Protein AF-M6FUM2-F1 (afdb_monomer_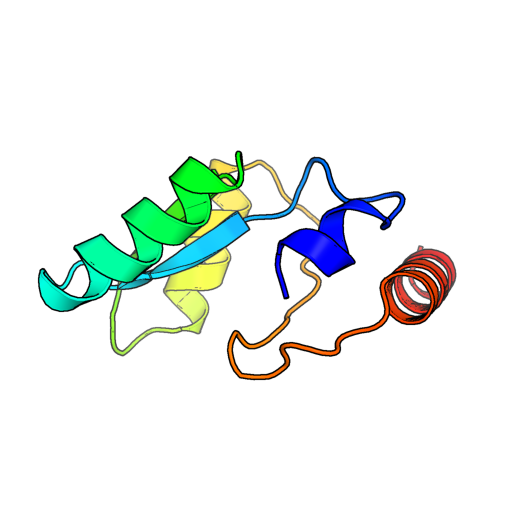lite)

Sequence (85 aa):
MLERLKFSKFQENVVVLTTQENIDDKTEEIAKKNGVSVFRGSTNDLIQRYLKAAKRHNIDIIVRLTGDCPLIDSKIIDSMVNFFI

pLDDT: mean 96.97, std 1.24, range [93.44, 98.44]

Organism: NCBI:txid996804

Foldseek 3Di:
DLVQLVPAPCNVPAEAEEEPDPVCVVVVVVCVVSVHHYQYHHPPDPVVSVVVSCVVSVHDDDDDDDPVCPPDHNVVVNVVVVVVD

InterPro domains:
  IPR003329 Acylneuraminate cytidylyltransferase [PF02348] (2-81)
  IPR029044 Nucleotide-diphospho-sugar transferases [G3DSA:3.90.550.10] (1-85)
  IPR029044 Nucleotide-diphospho-sugar transferases [SSF53448] (2-84)

Secondary structure (DSSP, 8-state):
-HHHHTTSTTGGG-EEEEESSGGGHHHHHHHHHTT-EEEEE-SS-HHHHHHHHHHHTT-SS-----TT-TT--HHHHHHHHHHH-

Structure (mmCIF, N/CA/C/O backbone):
data_AF-M6FUM2-F1
#
_entry.id   AF-M6FUM2-F1
#
loop_
_atom_site.group_PDB
_atom_site.id
_atom_site.type_symbol
_atom_site.label_atom_id
_atom_site.label_alt_id
_atom_site.label_comp_id
_atom_site.label_asym_id
_atom_site.label_entity_id
_atom_site.label_seq_id
_atom_site.pdbx_PDB_ins_code
_atom_site.Cartn_x
_atom_site.Cartn_y
_atom_site.Cartn_z
_atom_site.occupancy
_atom_site.B_iso_or_equiv
_atom_site.auth_seq_id
_atom_site.auth_comp_id
_atom_site.auth_asym_id
_atom_site.auth_atom_id
_atom_site.pdbx_PDB_model_num
ATOM 1 N N . MET A 1 1 ? 6.204 4.999 8.663 1.00 93.81 1 MET A N 1
ATOM 2 C CA . MET A 1 1 ? 4.906 4.995 7.949 1.00 93.81 1 MET A CA 1
ATOM 3 C C . MET A 1 1 ? 4.101 3.733 8.234 1.00 93.81 1 MET A C 1
ATOM 5 O O . MET A 1 1 ? 3.108 3.846 8.934 1.00 93.81 1 MET A O 1
ATOM 9 N N . LEU A 1 2 ? 4.513 2.551 7.749 1.00 96.62 2 LEU A N 1
ATOM 10 C CA . LEU A 1 2 ? 3.715 1.315 7.865 1.00 96.62 2 LEU A CA 1
ATOM 11 C C . LEU A 1 2 ? 3.353 0.964 9.315 1.00 96.62 2 LEU A C 1
ATOM 13 O O . LEU A 1 2 ? 2.199 0.678 9.599 1.00 96.62 2 LEU A O 1
ATOM 17 N N . GLU A 1 3 ? 4.301 1.087 10.245 1.00 96.75 3 GLU A N 1
ATOM 18 C CA . GLU A 1 3 ? 4.048 0.892 11.681 1.00 96.75 3 GLU A CA 1
ATOM 19 C C . GLU A 1 3 ? 2.971 1.831 12.238 1.00 96.75 3 GLU A C 1
ATOM 21 O O . GLU A 1 3 ? 2.188 1.426 13.087 1.00 96.75 3 GLU A O 1
ATOM 26 N N . ARG A 1 4 ? 2.886 3.070 11.735 1.00 97.56 4 ARG A N 1
ATOM 27 C CA . ARG A 1 4 ? 1.864 4.035 12.164 1.00 97.56 4 ARG A CA 1
ATOM 28 C C . ARG A 1 4 ? 0.490 3.698 11.591 1.00 97.56 4 ARG A C 1
ATOM 30 O O . ARG A 1 4 ? -0.511 3.848 12.280 1.00 97.56 4 ARG A O 1
ATOM 37 N N . LEU A 1 5 ? 0.444 3.200 10.355 1.00 97.25 5 LEU A N 1
ATOM 38 C CA . LEU A 1 5 ? -0.802 2.772 9.717 1.00 97.25 5 LEU A CA 1
ATOM 39 C C . LEU A 1 5 ? -1.431 1.553 10.404 1.00 97.25 5 LEU A C 1
ATOM 41 O O . LEU A 1 5 ? -2.644 1.405 10.331 1.00 97.25 5 LEU A O 1
ATOM 45 N N . LYS A 1 6 ? -0.659 0.743 11.147 1.00 95.81 6 LYS A N 1
ATOM 46 C CA . LYS A 1 6 ? -1.198 -0.367 11.959 1.00 95.81 6 LYS A CA 1
ATOM 47 C C . LYS A 1 6 ? -2.204 0.083 13.022 1.00 95.81 6 LYS A C 1
ATOM 49 O O . LYS A 1 6 ? -3.009 -0.724 13.467 1.00 95.81 6 LYS A O 1
ATOM 54 N N . PHE A 1 7 ? -2.172 1.353 13.426 1.00 97.31 7 PHE A N 1
ATOM 55 C CA . PHE A 1 7 ? -3.123 1.917 14.386 1.00 97.31 7 PHE A CA 1
ATOM 56 C C . PHE A 1 7 ? -4.407 2.458 13.733 1.00 97.31 7 PHE A C 1
ATOM 58 O O . PHE A 1 7 ? -5.241 3.020 14.439 1.00 97.31 7 PHE A O 1
ATOM 65 N N . SER A 1 8 ? -4.553 2.369 12.407 1.00 97.62 8 SER A N 1
ATOM 66 C CA . SER A 1 8 ? -5.791 2.728 11.7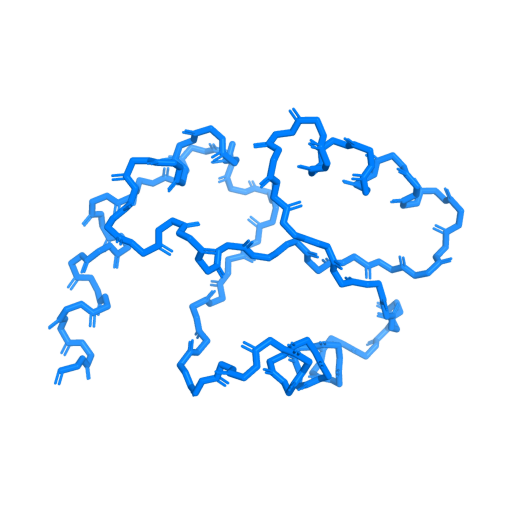01 1.00 97.62 8 SER A CA 1
ATOM 67 C C . SER A 1 8 ? -6.837 1.629 11.859 1.00 97.62 8 SER A C 1
ATOM 69 O O . SER A 1 8 ? -6.513 0.441 11.824 1.00 97.62 8 SER A O 1
ATOM 71 N N . LYS A 1 9 ? -8.113 2.011 11.934 1.00 97.19 9 LYS A N 1
ATOM 72 C CA . LYS A 1 9 ? -9.238 1.066 11.848 1.00 97.19 9 LYS A CA 1
ATOM 73 C C . LYS A 1 9 ? -9.319 0.341 10.497 1.00 97.19 9 LYS A C 1
ATOM 75 O O . LYS A 1 9 ? -9.943 -0.708 10.417 1.00 97.19 9 LYS A O 1
ATOM 80 N N . PHE A 1 10 ? -8.672 0.873 9.459 1.00 95.94 10 PHE A N 1
ATOM 81 C CA . PHE A 1 10 ? -8.670 0.335 8.093 1.00 95.94 10 PHE A CA 1
ATOM 82 C C . PHE A 1 10 ? -7.356 -0.383 7.729 1.00 95.94 10 PHE A C 1
ATOM 84 O O . PHE A 1 10 ? -7.073 -0.614 6.553 1.00 95.94 10 PHE A O 1
ATOM 91 N N . GLN A 1 11 ? -6.534 -0.730 8.727 1.00 95.44 11 GLN A N 1
ATOM 92 C CA . GLN A 1 11 ? -5.176 -1.258 8.538 1.00 95.44 11 GLN A CA 1
ATOM 93 C C . GLN A 1 11 ? -5.086 -2.550 7.700 1.00 95.44 11 GLN A C 1
ATOM 95 O O . GLN A 1 11 ? -4.088 -2.751 7.010 1.00 95.44 11 GLN A O 1
ATOM 100 N N . GLU A 1 12 ? -6.132 -3.386 7.698 1.00 94.44 12 GLU A N 1
ATOM 101 C CA . GLU A 1 12 ? -6.164 -4.664 6.958 1.00 94.44 12 GLU A CA 1
ATOM 102 C C . GLU A 1 12 ? -6.031 -4.477 5.439 1.00 94.44 12 GLU A C 1
ATOM 104 O O . GLU A 1 12 ? -5.532 -5.360 4.743 1.00 94.44 12 GLU A O 1
ATOM 109 N N . ASN A 1 13 ? -6.413 -3.300 4.932 1.00 95.00 13 ASN A N 1
ATOM 110 C CA . ASN A 1 13 ? -6.427 -2.976 3.506 1.00 95.00 13 ASN A CA 1
ATOM 111 C C . ASN A 1 13 ? -5.233 -2.113 3.068 1.00 95.00 13 ASN A C 1
ATOM 113 O O . ASN A 1 13 ? -5.253 -1.518 1.988 1.00 95.00 13 ASN A O 1
ATOM 117 N N . VAL A 1 14 ? -4.178 -2.013 3.884 1.00 97.62 14 VAL A N 1
ATOM 118 C CA . VAL A 1 14 ? -2.964 -1.285 3.491 1.00 97.62 14 VAL A CA 1
ATOM 119 C C . VAL A 1 14 ? -2.194 -2.099 2.449 1.00 97.62 14 VAL A C 1
ATOM 121 O O . VAL A 1 14 ? -1.802 -3.244 2.679 1.00 97.62 14 VAL A O 1
ATOM 124 N N . VAL A 1 15 ? -1.931 -1.476 1.297 1.00 98.06 15 VAL A N 1
ATOM 125 C CA . VAL A 1 15 ? -1.149 -2.060 0.200 1.00 98.06 15 VAL A CA 1
ATOM 126 C C . VAL A 1 15 ? -0.056 -1.082 -0.221 1.00 98.06 15 VAL A C 1
ATOM 128 O O . VAL A 1 15 ? -0.325 0.084 -0.508 1.00 98.06 15 VAL A O 1
ATOM 131 N N . VAL A 1 16 ? 1.189 -1.553 -0.290 1.00 98.19 16 VAL A N 1
ATOM 132 C CA . VAL A 1 16 ? 2.308 -0.786 -0.852 1.00 98.19 16 VAL A CA 1
ATOM 133 C C . VAL A 1 16 ? 2.320 -0.951 -2.367 1.00 98.19 16 VAL A C 1
ATOM 135 O O . VAL A 1 16 ? 2.404 -2.065 -2.881 1.00 98.19 16 VAL A O 1
ATOM 138 N N . LEU A 1 17 ? 2.261 0.165 -3.093 1.00 98.12 17 LEU A N 1
ATOM 139 C CA . LEU A 1 17 ? 2.382 0.192 -4.550 1.00 98.12 17 LEU A CA 1
ATOM 140 C C . LEU A 1 17 ? 3.794 0.626 -4.938 1.00 98.12 17 LEU A C 1
ATOM 142 O O . LEU A 1 17 ? 4.177 1.765 -4.674 1.00 98.12 17 LEU A O 1
ATOM 146 N N . THR A 1 18 ? 4.533 -0.246 -5.619 1.00 98.19 18 THR A N 1
ATOM 147 C CA . THR A 1 18 ? 5.895 0.042 -6.093 1.00 98.19 18 THR A CA 1
ATOM 148 C C . THR A 1 18 ? 6.117 -0.404 -7.546 1.00 98.19 18 THR A C 1
ATOM 150 O O . THR A 1 18 ? 5.180 -0.868 -8.205 1.00 98.19 18 THR A O 1
ATOM 153 N N . THR A 1 19 ? 7.311 -0.203 -8.102 1.00 98.31 19 THR A N 1
ATOM 154 C CA . THR A 1 19 ? 7.627 -0.553 -9.493 1.00 98.31 19 THR A CA 1
ATOM 155 C C . THR A 1 19 ? 8.049 -2.018 -9.645 1.00 98.31 19 THR A C 1
ATOM 157 O O . THR A 1 19 ? 8.247 -2.733 -8.661 1.00 98.31 19 THR A O 1
ATOM 160 N N . GLN A 1 20 ? 8.158 -2.491 -10.886 1.00 97.81 20 GLN A N 1
ATOM 161 C CA . GLN A 1 20 ? 8.717 -3.810 -11.209 1.00 97.81 20 GLN A CA 1
ATOM 162 C C . GLN A 1 20 ? 10.249 -3.798 -11.346 1.00 97.81 20 GLN A C 1
ATOM 164 O O . GLN A 1 20 ? 10.830 -4.839 -11.627 1.00 97.81 20 GLN A O 1
ATOM 169 N N . GLU A 1 21 ? 10.902 -2.653 -11.135 1.00 98.12 21 GLU A N 1
ATOM 170 C CA . GLU A 1 21 ? 12.357 -2.532 -11.225 1.00 98.12 21 GLU A CA 1
ATOM 171 C C . GLU A 1 21 ? 13.043 -3.254 -10.061 1.00 98.12 21 GLU A C 1
ATOM 173 O O . GLU A 1 21 ? 12.569 -3.190 -8.927 1.00 98.12 21 GLU A O 1
ATOM 178 N N . ASN A 1 22 ? 14.202 -3.869 -10.308 1.00 98.25 22 ASN A N 1
ATOM 179 C CA . ASN A 1 22 ? 14.938 -4.642 -9.293 1.00 98.25 22 ASN A CA 1
ATOM 180 C C . ASN A 1 22 ? 15.306 -3.813 -8.049 1.00 98.25 22 ASN A C 1
ATOM 182 O O . ASN A 1 22 ? 15.392 -4.339 -6.945 1.00 98.25 22 ASN A O 1
ATOM 186 N N . ILE A 1 23 ? 15.501 -2.497 -8.197 1.00 98.06 23 ILE A N 1
ATOM 187 C CA . ILE A 1 23 ? 15.776 -1.612 -7.054 1.00 98.06 23 ILE A CA 1
ATOM 188 C C . ILE A 1 23 ? 14.626 -1.614 -6.030 1.00 98.06 23 ILE A C 1
ATOM 190 O O . ILE A 1 23 ? 14.858 -1.492 -4.826 1.00 98.06 23 ILE A O 1
ATOM 194 N N . ASP A 1 24 ? 13.393 -1.825 -6.496 1.00 98.44 24 ASP A N 1
ATOM 195 C CA . ASP A 1 24 ? 12.189 -1.857 -5.670 1.00 98.44 24 ASP A CA 1
ATOM 196 C C . ASP A 1 24 ? 11.920 -3.214 -5.011 1.00 98.44 24 ASP A C 1
ATOM 198 O O . ASP A 1 24 ? 10.974 -3.339 -4.227 1.00 98.44 24 ASP A O 1
ATOM 202 N N . ASP A 1 25 ? 12.797 -4.201 -5.215 1.00 98.44 25 ASP A N 1
ATOM 203 C CA . ASP A 1 25 ? 12.812 -5.430 -4.413 1.00 98.44 25 ASP A CA 1
ATOM 204 C C . ASP A 1 25 ? 12.973 -5.091 -2.928 1.00 98.44 25 ASP A C 1
ATOM 206 O O . ASP A 1 25 ? 12.348 -5.712 -2.065 1.00 98.44 25 ASP A O 1
ATOM 210 N N . LYS A 1 26 ? 13.739 -4.032 -2.619 1.00 98.38 26 LYS A N 1
ATOM 211 C CA . LYS A 1 26 ? 13.897 -3.554 -1.245 1.00 98.38 26 LYS A CA 1
ATOM 212 C C . LYS A 1 26 ? 12.603 -2.971 -0.683 1.00 98.38 26 LYS A C 1
ATOM 214 O O . LYS A 1 26 ? 12.288 -3.192 0.487 1.00 98.38 26 LYS A O 1
ATOM 219 N N . THR A 1 27 ? 11.837 -2.263 -1.510 1.00 98.19 27 THR A N 1
ATOM 220 C CA . THR A 1 27 ? 10.523 -1.725 -1.139 1.00 98.19 27 THR A CA 1
ATOM 221 C C . THR A 1 27 ? 9.555 -2.865 -0.809 1.00 98.19 27 THR A C 1
ATOM 223 O O . THR A 1 27 ? 8.862 -2.820 0.211 1.00 98.19 27 THR A O 1
ATOM 226 N N . GLU A 1 28 ? 9.553 -3.925 -1.623 1.00 98.38 28 GLU A N 1
ATOM 227 C CA . GLU A 1 28 ? 8.755 -5.130 -1.380 1.00 98.38 28 GLU A CA 1
ATOM 228 C C . GLU A 1 28 ? 9.187 -5.866 -0.101 1.00 98.38 28 GLU A C 1
ATOM 230 O O . GLU A 1 28 ? 8.333 -6.249 0.702 1.00 98.38 28 GLU A O 1
ATOM 235 N N . GLU A 1 29 ? 10.491 -6.027 0.134 1.00 98.44 29 GLU A N 1
ATOM 236 C CA . GLU A 1 29 ? 11.030 -6.657 1.346 1.00 98.44 29 GLU A CA 1
ATOM 237 C C . GLU A 1 29 ? 10.582 -5.918 2.617 1.00 98.44 29 GLU A C 1
ATOM 239 O O . GLU A 1 29 ? 10.105 -6.543 3.567 1.00 98.44 29 GLU A O 1
ATOM 244 N N . ILE A 1 30 ? 10.684 -4.583 2.632 1.00 98.12 30 ILE A N 1
ATOM 245 C CA . ILE A 1 30 ? 10.279 -3.752 3.776 1.00 98.12 30 ILE A CA 1
ATOM 246 C C . ILE A 1 30 ? 8.783 -3.911 4.063 1.00 98.12 30 ILE A C 1
ATOM 248 O O . ILE A 1 30 ? 8.390 -4.052 5.226 1.00 98.12 30 ILE A O 1
ATOM 252 N N . ALA A 1 31 ? 7.947 -3.903 3.025 1.00 97.81 31 ALA A N 1
ATOM 253 C CA . ALA A 1 31 ? 6.507 -4.079 3.170 1.00 97.81 31 ALA A CA 1
ATOM 254 C C . ALA A 1 31 ? 6.157 -5.478 3.706 1.00 97.81 31 ALA A C 1
ATOM 256 O O . ALA A 1 31 ? 5.430 -5.589 4.698 1.00 97.81 31 ALA A O 1
ATOM 257 N N . LYS A 1 32 ? 6.761 -6.536 3.146 1.00 97.31 32 LYS A N 1
ATOM 258 C CA . LYS A 1 32 ? 6.581 -7.922 3.610 1.00 97.31 32 LYS A CA 1
ATOM 259 C C . LYS A 1 32 ? 7.035 -8.118 5.053 1.00 97.31 32 LYS A C 1
ATOM 261 O O . LYS A 1 32 ? 6.304 -8.717 5.836 1.00 97.31 32 LYS A O 1
ATOM 266 N N . LYS A 1 33 ? 8.185 -7.554 5.444 1.00 97.94 33 LYS A N 1
ATOM 267 C CA . LYS A 1 33 ? 8.676 -7.578 6.835 1.00 97.94 33 LYS A CA 1
ATOM 268 C C . LYS A 1 33 ? 7.680 -6.945 7.814 1.00 97.94 33 LYS A C 1
ATOM 270 O O . LYS A 1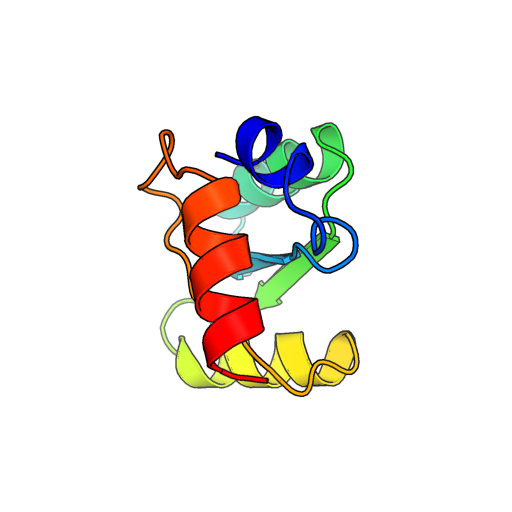 33 ? 7.646 -7.313 8.984 1.00 97.94 33 LYS A O 1
ATOM 275 N N . ASN A 1 34 ? 6.860 -6.009 7.341 1.00 96.94 34 ASN A N 1
ATOM 276 C CA . ASN A 1 34 ? 5.819 -5.361 8.132 1.00 96.94 34 ASN A CA 1
ATOM 277 C C . ASN A 1 34 ? 4.456 -6.069 8.088 1.00 96.94 34 ASN A C 1
ATOM 279 O O . ASN A 1 34 ? 3.551 -5.614 8.790 1.00 96.94 34 ASN A O 1
ATOM 283 N N . GLY A 1 35 ? 4.317 -7.157 7.321 1.00 96.38 35 GLY A N 1
ATOM 284 C CA . GLY A 1 35 ? 3.057 -7.881 7.128 1.00 96.38 35 GLY A CA 1
ATOM 285 C C . GLY A 1 35 ? 2.078 -7.178 6.184 1.00 96.38 35 GLY A C 1
ATOM 286 O O . GLY A 1 35 ? 0.878 -7.390 6.292 1.00 96.38 35 GLY A O 1
ATOM 287 N N . VAL A 1 36 ? 2.572 -6.312 5.295 1.00 97.69 36 VAL A N 1
ATOM 288 C CA . VAL A 1 36 ? 1.749 -5.474 4.412 1.00 97.69 36 VAL A CA 1
ATOM 289 C C . VAL A 1 36 ? 1.769 -6.025 2.985 1.00 97.69 36 VAL A C 1
ATOM 291 O O . VAL A 1 36 ? 2.821 -6.422 2.479 1.00 97.69 36 VAL A O 1
ATOM 294 N N . SER A 1 37 ? 0.608 -6.030 2.325 1.00 97.44 37 SER A N 1
ATOM 295 C CA . SER A 1 37 ? 0.477 -6.464 0.928 1.00 97.44 37 SER A CA 1
ATOM 296 C C . SER A 1 37 ? 1.239 -5.545 -0.030 1.00 97.44 37 SER A C 1
ATOM 298 O O . SER A 1 37 ? 1.370 -4.346 0.214 1.00 97.44 37 SER A O 1
ATOM 300 N N . VAL A 1 38 ? 1.713 -6.089 -1.154 1.00 98.19 38 VAL A N 1
ATOM 301 C CA . VAL A 1 38 ? 2.475 -5.333 -2.160 1.00 98.19 38 VAL A CA 1
ATOM 302 C C . VAL A 1 38 ? 1.894 -5.548 -3.549 1.00 98.19 38 VAL A C 1
ATOM 304 O O . VAL A 1 38 ? 1.651 -6.679 -3.971 1.00 98.19 38 VAL A O 1
ATOM 307 N N . PHE A 1 39 ? 1.742 -4.454 -4.290 1.00 98.31 39 PHE A N 1
ATOM 308 C CA . PHE A 1 39 ? 1.465 -4.470 -5.716 1.00 98.31 39 PHE A CA 1
ATOM 309 C C . PHE A 1 39 ? 2.626 -3.826 -6.481 1.00 98.31 39 PHE A C 1
ATOM 311 O O . PHE A 1 39 ? 2.969 -2.667 -6.245 1.00 98.31 39 PHE A O 1
ATOM 318 N N . ARG A 1 40 ? 3.207 -4.566 -7.431 1.00 98.12 40 ARG A N 1
ATOM 319 C CA . ARG A 1 40 ? 4.271 -4.076 -8.320 1.00 98.12 40 ARG A CA 1
ATOM 320 C C . ARG A 1 40 ? 3.712 -3.818 -9.710 1.00 98.12 40 ARG A C 1
ATOM 322 O O . ARG A 1 40 ? 3.023 -4.672 -10.264 1.00 98.12 40 ARG A O 1
ATOM 329 N N . GLY A 1 41 ? 3.990 -2.644 -10.267 1.00 97.12 41 GLY A N 1
ATOM 330 C CA . GLY A 1 41 ? 3.471 -2.248 -11.576 1.00 97.12 41 GLY A CA 1
ATOM 331 C C . GLY A 1 41 ? 4.344 -1.227 -12.294 1.00 97.12 41 GLY A C 1
ATOM 332 O O . GLY A 1 41 ? 5.530 -1.103 -12.010 1.00 97.12 41 GLY A O 1
ATOM 333 N N . SER A 1 42 ? 3.733 -0.488 -13.222 1.00 95.50 42 SER A N 1
ATOM 334 C CA . SER A 1 42 ? 4.430 0.492 -14.061 1.00 95.50 42 SER A CA 1
ATOM 335 C C . SER A 1 42 ? 5.166 1.546 -13.231 1.00 95.50 42 SER A C 1
ATOM 337 O O . SER A 1 42 ? 4.623 2.068 -12.253 1.00 95.50 42 SER A O 1
ATOM 339 N N . THR A 1 43 ? 6.385 1.876 -13.651 1.00 94.56 43 THR A N 1
ATOM 340 C CA . THR A 1 43 ? 7.197 2.967 -13.094 1.00 94.56 43 THR A CA 1
ATOM 341 C C . THR A 1 43 ? 6.586 4.330 -13.404 1.00 94.56 43 THR A C 1
ATOM 343 O O . THR A 1 43 ? 6.469 5.168 -12.512 1.00 94.56 43 THR A O 1
ATOM 346 N N . ASN A 1 44 ? 6.121 4.517 -14.642 1.00 94.12 44 ASN A N 1
ATOM 347 C CA . ASN A 1 44 ? 5.721 5.826 -15.167 1.00 94.12 44 ASN A CA 1
ATOM 348 C C . ASN A 1 44 ? 4.203 6.052 -15.151 1.00 94.12 44 ASN A C 1
ATOM 350 O O . ASN A 1 44 ? 3.751 7.193 -15.137 1.00 94.12 44 ASN A O 1
ATOM 354 N N . ASP A 1 45 ? 3.406 4.981 -15.133 1.00 95.62 45 ASP A N 1
ATOM 355 C CA . ASP A 1 45 ? 1.944 5.076 -15.129 1.00 95.62 45 ASP A CA 1
ATOM 356 C C . ASP A 1 45 ? 1.386 4.793 -13.732 1.00 95.62 45 ASP A C 1
ATOM 358 O O . ASP A 1 45 ? 0.999 3.670 -13.383 1.00 95.62 45 ASP A O 1
ATOM 362 N N . LEU A 1 46 ? 1.368 5.847 -12.913 1.00 94.75 46 LEU A N 1
ATOM 363 C CA . LEU A 1 46 ? 0.816 5.791 -11.565 1.00 94.75 46 LEU A CA 1
ATOM 364 C C . LEU A 1 46 ? -0.666 5.419 -11.593 1.00 94.75 46 LEU A C 1
ATOM 366 O O . LEU A 1 46 ? -1.070 4.531 -10.847 1.00 94.75 46 LEU A O 1
ATOM 370 N N . ILE A 1 47 ? -1.467 6.050 -12.456 1.00 96.19 47 ILE A N 1
ATOM 371 C CA . ILE A 1 47 ? -2.922 5.842 -12.508 1.00 96.19 47 ILE A CA 1
ATOM 372 C C . ILE A 1 47 ? -3.227 4.367 -12.761 1.00 96.19 47 ILE A C 1
ATOM 374 O O . ILE A 1 47 ? -3.972 3.745 -12.001 1.00 96.19 47 ILE A O 1
ATOM 378 N N . GLN A 1 48 ? -2.597 3.773 -13.773 1.00 96.44 48 GLN A N 1
ATOM 379 C CA . GLN A 1 48 ? -2.787 2.362 -14.074 1.00 96.44 48 GLN A CA 1
ATOM 380 C C . GLN A 1 48 ? -2.313 1.464 -12.927 1.00 96.44 48 GLN A C 1
ATOM 382 O O . GLN A 1 48 ? -2.955 0.448 -12.647 1.00 96.44 48 GLN A O 1
ATOM 387 N N . ARG A 1 49 ? -1.223 1.825 -12.235 1.00 97.44 49 ARG A N 1
ATOM 388 C CA . ARG A 1 49 ? -0.744 1.081 -11.063 1.00 97.44 49 ARG A CA 1
ATOM 389 C C . ARG A 1 49 ? -1.775 1.081 -9.931 1.00 97.44 49 ARG A C 1
ATOM 391 O O . ARG A 1 49 ? -2.053 0.012 -9.392 1.00 97.44 49 ARG A O 1
ATOM 398 N N . TYR A 1 50 ? -2.390 2.225 -9.630 1.00 97.44 50 TYR A N 1
ATOM 399 C CA . TYR A 1 50 ? -3.482 2.315 -8.651 1.00 97.44 50 TYR A CA 1
ATOM 400 C C . TYR A 1 50 ? -4.696 1.484 -9.069 1.00 97.44 50 TYR A C 1
ATOM 402 O O . TYR A 1 50 ? -5.179 0.678 -8.278 1.00 97.44 50 TYR A O 1
ATOM 410 N N . LEU A 1 51 ? -5.152 1.609 -10.318 1.00 96.88 51 LEU A N 1
ATOM 411 C CA . LEU A 1 51 ? -6.327 0.879 -10.804 1.00 96.88 51 LEU A CA 1
ATOM 412 C C . LEU A 1 51 ? -6.127 -0.640 -10.785 1.00 96.88 51 LEU A C 1
ATOM 414 O O . LEU A 1 51 ? -7.031 -1.379 -10.397 1.00 96.88 51 LEU A O 1
ATOM 418 N N . LYS A 1 52 ? -4.951 -1.129 -11.193 1.00 97.56 52 LYS A N 1
ATOM 419 C CA . LYS A 1 52 ? -4.643 -2.565 -11.160 1.00 97.56 52 LYS A CA 1
ATOM 420 C C . LYS A 1 52 ? -4.523 -3.087 -9.726 1.00 97.56 52 LYS A C 1
ATOM 422 O O . LYS A 1 52 ? -5.003 -4.186 -9.459 1.00 97.56 52 LYS A O 1
ATOM 427 N N . ALA A 1 53 ? -3.935 -2.309 -8.815 1.00 97.62 53 ALA A N 1
ATOM 428 C CA . ALA A 1 53 ? -3.874 -2.665 -7.400 1.00 97.62 53 ALA A CA 1
ATOM 429 C C . ALA A 1 53 ? -5.278 -2.741 -6.782 1.00 97.62 53 ALA A C 1
ATOM 431 O O . ALA A 1 53 ? -5.621 -3.754 -6.180 1.00 97.62 53 ALA A O 1
ATOM 432 N N . ALA A 1 54 ? -6.114 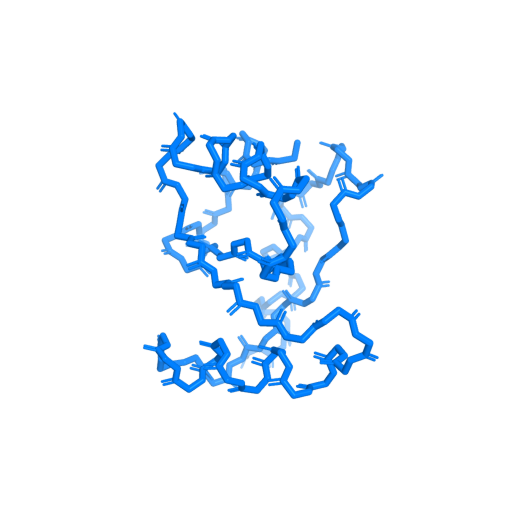-1.724 -7.007 1.00 97.44 54 ALA A N 1
ATOM 433 C CA . ALA A 1 54 ? -7.482 -1.689 -6.502 1.00 97.44 54 ALA A CA 1
ATOM 434 C C . ALA A 1 54 ? -8.306 -2.882 -7.010 1.00 97.44 54 ALA A C 1
ATOM 436 O O . ALA A 1 54 ? -8.917 -3.586 -6.214 1.00 97.44 54 ALA A O 1
ATOM 437 N N . LYS A 1 55 ? -8.229 -3.194 -8.313 1.00 97.38 55 LYS A N 1
ATOM 438 C CA . LYS A 1 55 ? -8.893 -4.374 -8.893 1.00 97.38 55 LYS A CA 1
ATOM 439 C C . LYS A 1 55 ? -8.392 -5.692 -8.303 1.00 97.38 55 LYS A C 1
ATOM 441 O O . LYS A 1 55 ? -9.193 -6.579 -8.049 1.00 97.38 55 LYS A O 1
ATOM 446 N N . ARG A 1 56 ? -7.080 -5.842 -8.086 1.00 97.44 56 ARG A N 1
ATOM 447 C CA . ARG A 1 56 ? -6.497 -7.073 -7.521 1.00 97.44 56 ARG A CA 1
ATOM 448 C C . ARG A 1 56 ? -6.966 -7.336 -6.089 1.00 97.44 56 ARG A C 1
ATOM 450 O O . ARG A 1 56 ? -7.093 -8.493 -5.705 1.00 97.44 56 ARG A O 1
ATOM 457 N N . HIS A 1 57 ? -7.170 -6.275 -5.316 1.00 95.75 57 HIS A N 1
ATOM 458 C CA . HIS A 1 57 ? -7.539 -6.345 -3.903 1.00 95.75 57 HIS A CA 1
ATOM 459 C C . HIS A 1 57 ? -9.033 -6.077 -3.652 1.00 95.75 57 HIS A C 1
ATOM 461 O O . HIS A 1 57 ? -9.425 -5.985 -2.496 1.00 95.75 57 HIS A O 1
ATOM 467 N N . ASN A 1 58 ? -9.859 -5.979 -4.706 1.00 96.00 58 ASN A N 1
ATOM 468 C CA . ASN A 1 58 ? -11.292 -5.660 -4.632 1.00 96.00 58 ASN A CA 1
ATOM 469 C C . ASN A 1 58 ? -11.586 -4.403 -3.790 1.00 96.00 58 ASN A C 1
ATOM 471 O O . ASN A 1 58 ? -12.400 -4.434 -2.873 1.00 96.00 58 ASN A O 1
ATOM 475 N N . ILE A 1 59 ? -10.875 -3.310 -4.077 1.00 96.69 59 ILE A N 1
ATOM 476 C CA . ILE A 1 59 ? -10.984 -2.038 -3.351 1.00 96.69 59 ILE A CA 1
ATOM 477 C C . ILE A 1 59 ? -11.859 -1.053 -4.127 1.00 96.69 59 ILE A C 1
ATOM 479 O O . ILE A 1 59 ? -11.529 -0.702 -5.261 1.00 96.69 59 ILE A O 1
ATOM 483 N N . ASP A 1 60 ? -12.906 -0.542 -3.478 1.00 95.25 60 ASP A N 1
ATOM 484 C CA . ASP A 1 60 ? -13.808 0.471 -4.045 1.00 95.25 60 ASP A CA 1
ATOM 485 C C . ASP A 1 60 ? -13.379 1.910 -3.710 1.00 95.25 60 ASP A C 1
ATOM 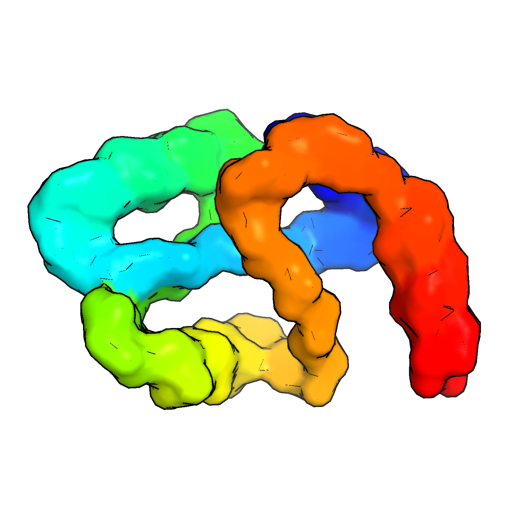487 O O . ASP A 1 60 ? -13.504 2.817 -4.534 1.00 95.25 60 ASP A O 1
ATOM 491 N N . ILE A 1 61 ? -12.832 2.125 -2.507 1.00 96.50 61 ILE A N 1
ATOM 492 C CA . ILE A 1 61 ? -12.403 3.439 -2.004 1.00 96.50 61 ILE A CA 1
ATOM 493 C C . ILE A 1 61 ? -10.885 3.445 -1.834 1.00 96.50 61 ILE A C 1
ATOM 495 O O . ILE A 1 61 ? -10.328 2.688 -1.039 1.00 96.50 61 ILE A O 1
ATOM 499 N N . ILE A 1 62 ? -10.201 4.331 -2.561 1.00 97.19 62 ILE A N 1
ATOM 500 C CA . ILE A 1 62 ? -8.740 4.459 -2.509 1.00 97.19 62 ILE A CA 1
ATOM 501 C C . ILE A 1 62 ? -8.352 5.652 -1.636 1.00 97.19 62 ILE A C 1
ATOM 503 O O . ILE A 1 62 ? -8.525 6.806 -2.029 1.00 97.19 62 ILE A O 1
ATOM 507 N N . VAL A 1 63 ? -7.719 5.376 -0.495 1.00 97.06 63 VAL A N 1
ATOM 508 C CA . VAL A 1 63 ? -7.005 6.390 0.292 1.00 97.06 63 VAL A CA 1
ATOM 509 C C . VAL A 1 63 ? -5.567 6.470 -0.211 1.00 97.06 63 VAL A C 1
ATOM 511 O O . VAL A 1 63 ? -4.746 5.587 0.042 1.00 97.06 63 VAL A O 1
ATOM 514 N N . ARG A 1 64 ? -5.250 7.526 -0.962 1.00 96.62 64 ARG A N 1
ATOM 515 C CA . ARG A 1 64 ? -3.914 7.716 -1.538 1.00 96.62 64 ARG A CA 1
ATOM 516 C C . ARG A 1 64 ? -2.961 8.345 -0.520 1.00 96.62 64 ARG A C 1
ATOM 518 O O . ARG A 1 64 ? -3.167 9.481 -0.108 1.00 96.62 64 ARG A O 1
ATOM 525 N N . LEU A 1 65 ? -1.866 7.649 -0.218 1.00 96.50 65 LEU A N 1
ATOM 526 C CA . LEU A 1 65 ? -0.750 8.147 0.593 1.00 96.50 65 LEU A CA 1
ATOM 527 C C . LEU A 1 65 ? 0.573 8.013 -0.177 1.00 96.50 65 LEU A C 1
ATOM 529 O O . LEU A 1 65 ? 0.708 7.146 -1.043 1.00 96.50 65 LEU A O 1
ATOM 533 N N . THR A 1 66 ? 1.560 8.845 0.148 1.00 94.88 66 THR A N 1
ATOM 534 C CA . THR A 1 66 ? 2.920 8.775 -0.406 1.00 94.88 66 THR A CA 1
ATOM 535 C C . THR A 1 66 ? 3.905 8.229 0.632 1.00 94.88 66 THR A C 1
ATOM 537 O O . THR A 1 66 ? 3.777 8.473 1.832 1.00 94.88 66 THR A O 1
ATOM 540 N N . GLY A 1 67 ? 4.888 7.443 0.175 1.00 93.44 67 GLY A N 1
ATOM 541 C CA . GLY A 1 67 ? 5.868 6.770 1.044 1.00 93.44 67 GLY A CA 1
ATOM 542 C C . GLY A 1 67 ? 6.829 7.713 1.779 1.00 93.44 67 GLY A C 1
ATOM 543 O O . GLY A 1 67 ? 7.475 7.310 2.744 1.00 93.44 67 GLY A O 1
ATOM 544 N N . ASP A 1 68 ? 6.892 8.971 1.348 1.00 96.00 68 ASP A N 1
ATOM 545 C CA . ASP A 1 68 ? 7.694 10.060 1.914 1.00 96.00 68 ASP A CA 1
ATOM 546 C C . ASP A 1 68 ? 7.048 10.735 3.140 1.00 96.00 68 ASP A C 1
ATOM 548 O O . ASP A 1 68 ? 7.616 11.672 3.696 1.00 96.00 68 ASP A O 1
ATOM 552 N N . CYS A 1 69 ? 5.899 10.236 3.613 1.00 95.31 69 CYS A N 1
ATOM 553 C CA . CYS A 1 69 ? 5.185 10.738 4.790 1.00 95.31 69 CYS A CA 1
ATOM 554 C C . CYS A 1 69 ? 5.326 9.788 6.003 1.00 95.31 69 CYS A C 1
ATOM 556 O O . CYS A 1 69 ? 4.343 9.183 6.449 1.00 95.31 69 CYS A O 1
ATOM 558 N N . PRO A 1 70 ? 6.528 9.610 6.595 1.00 95.81 70 PRO A N 1
ATOM 559 C CA . PRO A 1 70 ? 6.754 8.596 7.624 1.00 95.81 70 PRO A CA 1
ATOM 560 C C . PRO A 1 70 ? 5.970 8.825 8.920 1.00 95.81 70 PRO A C 1
ATOM 562 O O . PRO A 1 70 ? 5.704 7.846 9.626 1.00 95.81 70 PRO A O 1
ATOM 565 N N . LEU A 1 71 ? 5.600 10.080 9.204 1.00 97.44 71 LEU A N 1
ATOM 566 C CA . LEU A 1 71 ? 4.923 10.530 10.423 1.00 97.44 71 LEU A CA 1
ATOM 567 C C . LEU A 1 71 ? 3.401 10.663 10.276 1.00 97.44 71 LEU A C 1
ATOM 569 O O . LEU A 1 71 ? 2.774 11.302 11.114 1.00 97.44 71 LEU A O 1
ATOM 573 N N . ILE A 1 72 ? 2.814 10.063 9.236 1.00 96.81 72 ILE A N 1
ATOM 574 C CA . ILE A 1 72 ? 1.366 10.090 9.015 1.00 96.81 72 ILE A CA 1
ATOM 575 C C . ILE A 1 72 ? 0.589 9.635 10.265 1.00 96.81 72 ILE A C 1
ATOM 577 O O . ILE A 1 72 ? 0.968 8.665 10.933 1.00 96.81 72 ILE A O 1
ATOM 581 N N . ASP A 1 73 ? -0.488 10.352 10.587 1.00 97.88 73 ASP A N 1
ATOM 582 C CA . ASP A 1 73 ? -1.354 10.054 11.729 1.00 97.88 73 ASP A CA 1
ATOM 583 C C . ASP A 1 73 ? -2.574 9.243 11.275 1.00 97.88 73 ASP A C 1
ATOM 585 O O . ASP A 1 73 ? -3.405 9.717 10.494 1.00 97.88 73 ASP A O 1
ATOM 589 N N . SER A 1 74 ? -2.689 8.012 11.776 1.00 97.44 74 SER A N 1
ATOM 590 C CA . SER A 1 74 ? -3.799 7.117 11.456 1.00 97.44 74 SER A CA 1
ATOM 591 C C . SER A 1 74 ? -5.153 7.648 11.923 1.00 97.44 74 SER A C 1
ATOM 593 O O . SER A 1 74 ? -6.150 7.392 11.259 1.00 97.44 74 SER A O 1
ATOM 595 N N . LYS A 1 75 ? -5.219 8.427 13.011 1.00 97.88 75 LYS A N 1
ATOM 596 C CA . LYS A 1 75 ? -6.487 8.981 13.509 1.00 97.88 75 LYS A CA 1
ATOM 597 C C . LYS A 1 75 ? -7.056 10.033 12.565 1.00 97.88 75 LYS A C 1
ATOM 599 O O . LYS A 1 75 ? -8.275 10.131 12.426 1.00 97.88 75 LYS A O 1
ATOM 604 N N . ILE A 1 76 ? -6.187 10.806 11.911 1.00 97.75 76 ILE A N 1
ATOM 605 C CA . ILE A 1 76 ? -6.601 11.782 10.897 1.00 97.75 76 ILE A CA 1
ATOM 606 C C . ILE A 1 76 ? -7.138 11.043 9.671 1.00 97.75 76 ILE A C 1
ATOM 608 O O . ILE A 1 76 ? -8.231 11.365 9.213 1.00 97.75 76 ILE A O 1
ATOM 612 N N . ILE A 1 77 ? -6.426 10.012 9.200 1.00 97.31 77 ILE A N 1
ATOM 613 C CA . ILE A 1 77 ? -6.895 9.161 8.095 1.00 97.31 77 ILE A CA 1
ATOM 614 C C . ILE A 1 77 ? -8.271 8.579 8.423 1.00 97.31 77 ILE A C 1
ATOM 616 O O . ILE A 1 77 ? -9.203 8.753 7.644 1.00 97.31 77 ILE A O 1
ATOM 620 N N . ASP A 1 78 ? -8.419 7.949 9.589 1.00 97.88 78 ASP A N 1
ATOM 621 C CA . ASP A 1 78 ? -9.680 7.337 10.005 1.00 97.88 78 ASP A CA 1
ATOM 622 C C . ASP A 1 78 ? -10.819 8.361 10.037 1.00 97.88 78 ASP A C 1
ATOM 624 O O . ASP A 1 78 ? -11.926 8.072 9.591 1.00 97.88 78 ASP A O 1
ATOM 628 N N . SER A 1 79 ? -10.555 9.572 10.535 1.00 98.19 79 SER A N 1
ATOM 629 C CA . SER A 1 79 ? -11.551 10.648 10.581 1.00 98.19 79 SER A CA 1
ATOM 630 C C . SER A 1 79 ? -11.976 11.090 9.179 1.00 98.19 79 SER A C 1
ATOM 632 O O . SER A 1 79 ? -13.162 11.287 8.940 1.00 98.19 79 SER A O 1
ATOM 634 N N . MET A 1 80 ? -11.030 11.200 8.240 1.00 98.06 80 MET A N 1
ATOM 635 C CA . MET A 1 80 ? -11.319 11.565 6.849 1.00 98.06 80 MET A CA 1
ATOM 636 C C . MET A 1 80 ? -12.098 10.474 6.113 1.00 98.06 80 MET A C 1
ATOM 638 O O . MET A 1 80 ? -13.031 10.784 5.380 1.00 98.06 80 MET A O 1
ATOM 642 N N . VAL A 1 81 ? -11.745 9.204 6.322 1.00 97.00 81 VAL A N 1
ATOM 643 C 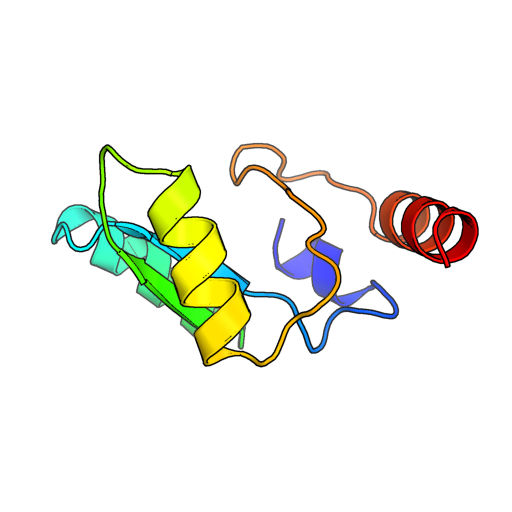CA . VAL A 1 81 ? -12.470 8.077 5.721 1.00 97.00 81 VAL A CA 1
ATOM 644 C C . VAL A 1 81 ? -13.897 8.010 6.264 1.00 97.00 81 VAL A C 1
ATOM 646 O O . VAL A 1 81 ? -14.829 7.902 5.478 1.00 97.00 81 VAL A O 1
ATOM 649 N N . ASN A 1 82 ? -14.088 8.165 7.578 1.00 96.62 82 ASN A N 1
ATOM 650 C CA . ASN A 1 82 ? -15.424 8.194 8.188 1.00 96.62 82 ASN A CA 1
ATOM 651 C C . ASN A 1 82 ? -16.261 9.416 7.780 1.00 96.62 82 ASN A C 1
ATOM 653 O O . ASN A 1 82 ? -17.471 9.382 7.935 1.00 96.62 82 ASN A O 1
ATOM 657 N N . PHE A 1 83 ? -15.637 10.508 7.334 1.00 97.88 83 PHE A N 1
ATOM 658 C CA . PHE A 1 83 ? -16.358 11.657 6.780 1.00 97.88 83 PHE A CA 1
ATOM 659 C C . PHE A 1 83 ? -16.783 11.426 5.323 1.00 97.88 83 PHE A C 1
ATOM 661 O O . PHE A 1 83 ? -17.763 12.006 4.865 1.00 97.88 83 PHE A O 1
ATOM 668 N N . PHE A 1 84 ? -16.016 10.626 4.580 1.00 97.62 84 PHE A N 1
ATOM 669 C CA . PHE A 1 84 ? -16.290 10.316 3.180 1.00 97.62 84 PHE A CA 1
ATOM 670 C C . PHE A 1 84 ? -17.402 9.270 3.004 1.00 97.62 84 PHE A C 1
ATOM 672 O O . PHE A 1 84 ? -18.134 9.339 2.018 1.00 97.62 84 PHE A O 1
ATOM 679 N N . ILE A 1 85 ? -17.484 8.301 3.924 1.00 93.81 85 ILE A N 1
ATOM 680 C CA . ILE A 1 85 ? -18.499 7.231 3.962 1.00 93.81 85 ILE A CA 1
ATOM 681 C C . ILE A 1 85 ? -19.764 7.740 4.654 1.00 93.81 85 ILE A C 1
ATOM 683 O O . ILE A 1 85 ? -20.862 7.476 4.116 1.00 93.81 85 ILE A O 1
#

Radius of gyration: 12.87 Å; chains: 1; bounding box: 34×20×30 Å

=== Feature glossary ===
The features interleaved in this record are:

— What the protein is —

Sequence gives the chain of amino acids in standard one-letter code (A=alanine, C=cysteine, …, Y=tyrosine), read N→C. It is the only feature that is directly encoded by the gene; all structural features are derived from the folded form of this sequence.

Database cross-references. InterPro integrates a dozen domain/family signature databases into unified entries with residue-range hits. GO terms attach function/process/location labels with evidence codes. CATH codes position the fold in a four-level structural taxonomy. Organism is the NCBI-taxonomy species name.

— Where its atoms are —

Atomic coordinates in PDBx/mmCIF format — the same representation the Protein Data Bank distributes. Each line of the _atom_site loop places one backbone atom in Cartesian space (units: ångströms, origin: arbitrary).

The six renders are orthographic views along the three Cartesian axes in both directions. Representation (cartoon, sticks, or surface) and color scheme (sequence-rainbow or by-chain) vary across proteins so the training set covers all the common visualization conventions.

— Local backbone conformation —

Eight-state secondary structure (DSSP): H is the canonical α-helix, G the tighter 3₁₀-helix, I the wider π-helix; E/B are β-structure, T and S are turns and bends, and '-' is everything else. DSSP derives these from the pattern of main-chain N–H···O=C hydrogen bonds, not from the sequence.

P-SEA three-state annotation labels each residue as helix, strand, or coil based purely on the geometry of the Cα trace. It serves as a fallback when the full backbone (and thus DSSP) is unavailable.

The φ/ψ torsion pair specifies the backbone conformation at each residue. φ rotates about the N–Cα bond, ψ about the Cα–C bond. Steric clashes forbid most of the (φ, ψ) plane — the allowed regions (α-helix basin, β-sheet basin, left-handed helix) are the Ramachandran-allowed regions.

— Global shape and packing —

The geometric summary reports three shape descriptors. Rg (radius of gyration) measures how spread out the Cα atoms are about their centre of mass; compact globular proteins have small Rg, elongated or unfolded ones large. Cα contacts (<8 Å, |i−j|>4) count long-range residue pairs in spatial proximity — high for tightly packed folds, near zero for rods or random coil. The bounding-box extents give the protein's footprint along x, y, z in Å.

Solvent-accessible surface area (SASA) is the area in Å² traced out by the centre of a 1.4 Å probe sphere (a water molecule) rolled over the protein's van der Waals surface (Shrake–Rupley / Lee–Richards construction). Buried residues have near-zero SASA; fully exposed residues can exceed 200 Å². The total SASA scales roughly with the number of surface residues.

The contact map is a binary N×N matrix image: pixel (i, j) is dark where Cα_i and Cα_j are within 8 Å and |i−j|>4. Because the |i−j|>4 filter removes local helical contacts, off-diagonal stripes parallel to the main diagonal indicate parallel β-sheets; stripes perpendicular to it indicate antiparallel β-sheets. The Ramachandran plot scatters every residue's (φ, ψ) pair against the sterically allowed regions. The PAE heatmap renders the predicted-aligned-error matrix.

— Structural neighborhood —

3Di is Foldseek's structural alphabet. Each residue is assigned one of twenty discrete states based on how its Cα sits relative to its spatial (not sequential) neighbors. Aligning 3Di strings finds structural homologs roughly as well as full 3D superposition, but orders of magnitude faster.

Nearest PDB neighbors are the top structural matches found by Foldseek when searching this structure against the entire Protein Data Bank. Each hit reports a TM-score (0 to 1; >0.5 almost always implies the same fold) and an E-value. These are *structural* homologs — they may share no detectable sequence similarity.

— Confidence and disorder —

For AlphaFold models, the B-factor field carries pLDDT — the model's own estimate of local accuracy on a 0–100 scale. Regions with pLDDT<50 should be treated as essentially unmodeled; they often correspond to intrinsically disordered segments.

Crystallographic B-factors measure how much each atom's electron density is smeared out, in Å². They rise in mobile loops and surface residues and fall in the buried interior. In AlphaFold models this column is repurposed to hold pLDDT instead.

Predicted aligned error is AlphaFold's pairwise confidence. Unlike pLDDT (per-residue), PAE is per-residue-pair and captures whether two parts of the structure are correctly placed relative to each other. Units are ångströms of expected positional error.